Protein AF-A0A831YPC6-F1 (afdb_monomer)

Mean predicted aligned error: 19.55 Å

pLDDT: mean 74.48, std 18.19, range [32.56, 97.06]

Solvent-accessible surface area (backbone atoms only — not comparable to full-atom values): 8535 Å² total; per-residue (Å²): 135,77,69,78,65,56,55,63,51,48,53,52,54,51,50,53,51,53,53,53,51,46,52,52,28,48,54,48,40,74,74,44,86,51,70,66,56,37,48,52,29,50,53,50,46,49,53,52,51,54,51,51,57,52,49,53,52,55,57,69,69,47,84,70,82,90,61,80,73,51,68,67,58,52,51,50,51,51,51,54,52,52,48,53,53,50,51,52,49,50,54,54,50,52,54,52,56,73,69,56,79,84,89,73,82,93,80,84,88,80,83,87,89,84,64,65,68,64,54,53,52,55,50,53,53,51,57,53,52,49,58,71,68,60,78,81,80,84,87,130

Structure (mmCIF, N/CA/C/O backbone):
data_AF-A0A831YPC6-F1
#
_entry.id   AF-A0A831YPC6-F1
#
loop_
_atom_site.group_PDB
_atom_site.id
_atom_site.type_symbol
_atom_site.label_atom_id
_atom_site.label_alt_id
_atom_site.label_comp_id
_atom_site.label_asym_id
_atom_site.label_entity_id
_atom_site.label_seq_id
_atom_site.pdbx_PDB_ins_code
_atom_site.Cartn_x
_atom_site.Cartn_y
_atom_site.Cartn_z
_atom_site.occupancy
_atom_site.B_iso_or_equiv
_atom_site.auth_seq_id
_atom_site.auth_comp_id
_atom_site.auth_asym_id
_atom_site.auth_atom_id
_atom_site.pdbx_PDB_model_num
ATOM 1 N N . MET A 1 1 ? 6.724 0.990 -33.423 1.00 37.03 1 MET A N 1
ATOM 2 C CA . MET A 1 1 ? 5.903 0.331 -32.384 1.00 37.03 1 MET A CA 1
ATOM 3 C C . MET A 1 1 ? 6.395 0.785 -31.016 1.00 37.03 1 MET A C 1
ATOM 5 O O . MET A 1 1 ? 7.549 0.554 -30.687 1.00 37.03 1 MET A O 1
ATOM 9 N N . THR A 1 2 ? 5.556 1.498 -30.270 1.00 48.22 2 THR A N 1
ATOM 10 C CA . THR A 1 2 ? 5.853 2.257 -29.037 1.00 48.22 2 THR A CA 1
ATOM 11 C C . THR A 1 2 ? 5.482 1.485 -27.763 1.00 48.22 2 THR A C 1
ATOM 13 O O . THR A 1 2 ? 4.926 2.044 -26.833 1.00 48.22 2 THR A O 1
ATOM 16 N N . GLN A 1 3 ? 5.771 0.183 -27.697 1.00 55.34 3 GLN A N 1
ATOM 17 C CA . GLN A 1 3 ? 5.351 -0.659 -26.562 1.00 55.34 3 GLN A CA 1
ATOM 18 C C . GLN A 1 3 ? 6.192 -0.431 -25.286 1.00 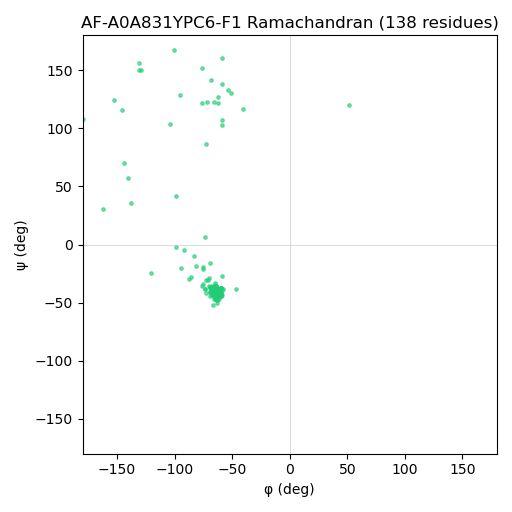55.34 3 GLN A C 1
ATOM 20 O O . GLN A 1 3 ? 5.744 -0.717 -24.179 1.00 55.34 3 GLN A O 1
ATOM 25 N N . ALA A 1 4 ? 7.407 0.109 -25.419 1.00 54.97 4 ALA A N 1
ATOM 26 C CA . ALA A 1 4 ? 8.332 0.282 -24.298 1.00 54.97 4 ALA A CA 1
ATOM 27 C C . ALA A 1 4 ? 7.971 1.448 -23.356 1.00 54.97 4 ALA A C 1
ATOM 29 O O . ALA A 1 4 ? 8.438 1.463 -22.222 1.00 54.97 4 ALA A O 1
ATOM 30 N N . THR A 1 5 ? 7.152 2.408 -23.799 1.00 56.66 5 THR A N 1
ATOM 31 C CA . THR A 1 5 ? 6.827 3.615 -23.016 1.00 56.66 5 THR A CA 1
ATOM 32 C C . THR A 1 5 ? 5.628 3.404 -22.079 1.00 56.66 5 THR A C 1
ATOM 34 O O . THR A 1 5 ? 5.587 3.976 -20.989 1.00 56.66 5 THR A O 1
ATOM 37 N N . ASP A 1 6 ? 4.678 2.534 -22.439 1.00 65.31 6 ASP A N 1
ATOM 38 C CA . ASP A 1 6 ? 3.458 2.289 -21.651 1.00 65.31 6 ASP A CA 1
ATOM 39 C C . ASP A 1 6 ? 3.705 1.444 -20.389 1.00 65.31 6 ASP A C 1
ATOM 41 O O . ASP A 1 6 ? 3.095 1.672 -19.343 1.00 65.31 6 ASP A O 1
ATOM 45 N N . ILE A 1 7 ? 4.643 0.495 -20.452 1.00 62.81 7 ILE A N 1
ATOM 46 C CA . ILE A 1 7 ? 4.947 -0.444 -19.359 1.00 62.81 7 ILE A CA 1
ATOM 47 C C . ILE A 1 7 ? 5.552 0.247 -18.117 1.00 62.81 7 ILE A C 1
ATOM 49 O O . ILE A 1 7 ? 5.014 0.043 -17.022 1.00 62.81 7 ILE A O 1
ATOM 53 N N . PRO A 1 8 ? 6.621 1.072 -18.220 1.00 70.69 8 PRO A N 1
ATOM 54 C CA . PRO A 1 8 ? 7.157 1.782 -17.055 1.00 70.69 8 PRO A CA 1
ATOM 55 C C . PRO A 1 8 ? 6.141 2.783 -16.485 1.00 70.69 8 PRO A C 1
ATOM 57 O O . PRO A 1 8 ? 6.022 2.917 -15.266 1.00 70.69 8 PRO A O 1
ATOM 60 N N . THR A 1 9 ? 5.347 3.420 -17.349 1.00 82.81 9 THR A N 1
ATOM 61 C CA . THR A 1 9 ? 4.313 4.388 -16.956 1.00 82.81 9 THR A CA 1
ATOM 62 C C . THR A 1 9 ? 3.173 3.728 -16.172 1.00 82.81 9 THR A C 1
ATOM 64 O O . THR A 1 9 ? 2.736 4.252 -15.141 1.00 82.81 9 THR A O 1
ATOM 67 N N . TRP A 1 10 ? 2.719 2.543 -16.597 1.00 84.62 10 TRP A N 1
ATOM 68 C CA . TRP A 1 10 ? 1.699 1.777 -15.876 1.00 84.62 10 TRP A CA 1
ATOM 69 C C . TRP A 1 10 ? 2.195 1.306 -14.506 1.00 84.62 10 TRP A C 1
ATOM 71 O O . TRP A 1 10 ? 1.491 1.493 -13.512 1.00 84.62 10 TRP A O 1
ATOM 81 N N . GLY A 1 11 ? 3.410 0.747 -14.435 1.00 85.44 11 GLY A N 1
ATOM 82 C CA . GLY A 1 11 ? 3.988 0.262 -13.178 1.00 85.44 11 GLY A CA 1
ATOM 83 C C . GLY A 1 11 ? 4.120 1.374 -12.135 1.00 85.44 11 GLY A C 1
ATOM 84 O O . GLY A 1 11 ? 3.702 1.198 -10.990 1.00 85.44 11 GLY A O 1
ATOM 85 N N . LEU A 1 12 ? 4.604 2.547 -12.556 1.00 85.75 12 LEU A N 1
ATOM 86 C CA . LEU A 1 12 ? 4.708 3.728 -11.698 1.00 85.75 12 LEU A CA 1
ATOM 87 C C . LEU A 1 12 ? 3.330 4.210 -11.218 1.00 85.75 12 LEU A C 1
ATOM 89 O O . LEU A 1 12 ? 3.122 4.425 -10.024 1.00 85.75 12 LEU A O 1
ATOM 93 N N . THR A 1 13 ? 2.361 4.323 -12.130 1.00 89.94 13 THR A N 1
ATOM 94 C CA . THR A 1 13 ? 0.989 4.742 -11.796 1.00 89.94 13 THR A CA 1
ATOM 95 C C . THR A 1 13 ? 0.329 3.773 -10.815 1.00 89.94 13 THR A C 1
ATOM 97 O O . THR A 1 13 ? -0.372 4.181 -9.888 1.00 89.94 13 THR A O 1
ATOM 100 N N . PHE A 1 14 ? 0.554 2.474 -10.999 1.00 88.94 14 PHE A N 1
ATOM 101 C CA . PHE A 1 14 ? 0.049 1.439 -10.110 1.00 88.94 14 PHE A CA 1
ATOM 102 C C . PHE A 1 14 ? 0.705 1.508 -8.724 1.00 88.94 14 PHE A C 1
ATOM 104 O O . PHE A 1 14 ? 0.001 1.465 -7.715 1.00 88.94 14 PHE A O 1
ATOM 111 N N . GLN A 1 15 ? 2.024 1.704 -8.659 1.00 89.56 15 GLN A N 1
ATOM 112 C CA . GLN A 1 15 ? 2.747 1.883 -7.399 1.00 89.56 15 GLN A CA 1
ATOM 113 C C . GLN A 1 15 ? 2.231 3.093 -6.605 1.00 89.56 15 GLN A C 1
ATOM 115 O O . GLN A 1 15 ? 1.995 2.970 -5.403 1.00 89.56 15 GLN A O 1
ATOM 120 N N . LEU A 1 16 ? 1.986 4.231 -7.267 1.00 93.88 16 LEU A N 1
ATOM 121 C CA . LEU A 1 16 ? 1.409 5.421 -6.630 1.00 93.88 16 LEU A CA 1
ATOM 122 C C . LEU A 1 16 ? 0.029 5.133 -6.025 1.00 93.88 16 LEU A C 1
ATOM 124 O O . LEU A 1 16 ? -0.248 5.530 -4.894 1.00 93.88 16 LEU A O 1
ATOM 128 N N . LYS A 1 17 ? -0.821 4.385 -6.738 1.00 93.38 17 LYS A N 1
ATOM 129 C CA . LYS A 1 17 ? -2.144 3.984 -6.237 1.00 93.38 17 LYS A CA 1
ATOM 130 C C . LYS A 1 17 ? -2.050 3.070 -5.015 1.00 93.38 17 LYS A C 1
ATOM 132 O O . LYS A 1 17 ? -2.798 3.272 -4.062 1.00 93.38 17 LYS A O 1
ATOM 137 N N . LEU A 1 18 ? -1.137 2.095 -5.017 1.00 93.44 18 LEU A N 1
ATOM 138 C CA . LEU A 1 18 ? -0.926 1.215 -3.861 1.00 93.44 18 LEU A CA 1
ATOM 139 C C . LEU A 1 18 ? -0.450 2.002 -2.636 1.00 93.44 18 LEU A C 1
ATOM 141 O O . LEU A 1 18 ? -0.951 1.786 -1.535 1.00 93.44 18 LEU A O 1
ATOM 145 N N . MET A 1 19 ? 0.482 2.935 -2.835 1.00 94.19 19 MET A N 1
ATOM 146 C CA . MET A 1 19 ? 1.002 3.790 -1.768 1.00 94.19 19 MET A CA 1
ATOM 147 C C . MET A 1 19 ? -0.089 4.681 -1.173 1.00 94.19 19 MET A C 1
ATOM 149 O O . MET A 1 19 ? -0.264 4.691 0.043 1.00 94.19 19 MET A O 1
ATOM 153 N N . ALA A 1 20 ? -0.881 5.347 -2.017 1.00 96.19 20 ALA A N 1
ATOM 154 C CA . ALA A 1 20 ? -2.014 6.157 -1.572 1.00 96.19 20 ALA A CA 1
ATOM 155 C C . ALA A 1 20 ? -3.069 5.324 -0.822 1.00 96.19 20 ALA A C 1
ATOM 157 O O . ALA A 1 20 ? -3.649 5.777 0.163 1.00 96.19 20 ALA A O 1
ATOM 158 N N . ALA A 1 21 ? -3.311 4.085 -1.258 1.00 93.38 21 ALA A N 1
ATOM 159 C CA . ALA A 1 21 ? -4.268 3.200 -0.607 1.00 93.38 21 ALA A CA 1
ATOM 160 C C . ALA A 1 21 ? -3.786 2.716 0.775 1.00 93.38 21 ALA A C 1
ATOM 162 O O . ALA A 1 21 ? -4.608 2.586 1.684 1.00 93.38 21 ALA A O 1
ATOM 163 N N . LEU A 1 22 ? -2.480 2.477 0.946 1.00 94.19 22 LEU A N 1
ATOM 164 C CA . LEU A 1 22 ? -1.880 2.160 2.246 1.00 94.19 22 LEU A CA 1
ATOM 165 C C . LEU A 1 22 ? -1.922 3.356 3.196 1.00 94.19 22 LEU A C 1
ATOM 167 O O . LEU A 1 22 ? -2.302 3.185 4.350 1.00 94.19 22 LEU A O 1
ATOM 171 N N . ASP A 1 23 ? -1.606 4.555 2.707 1.00 97.06 23 ASP A N 1
ATOM 172 C CA . ASP A 1 23 ? -1.714 5.792 3.490 1.00 97.06 23 ASP A CA 1
ATOM 173 C C . ASP A 1 23 ? -3.156 6.031 3.968 1.00 97.06 23 ASP A C 1
ATOM 175 O O . ASP A 1 23 ? -3.403 6.286 5.146 1.00 97.06 23 ASP A O 1
ATOM 179 N N . ALA A 1 24 ? -4.141 5.832 3.087 1.00 94.88 24 ALA A N 1
ATOM 180 C CA . ALA A 1 24 ? -5.551 5.911 3.461 1.00 94.88 24 ALA A CA 1
ATOM 181 C C . ALA A 1 24 ? -5.950 4.852 4.508 1.00 94.88 24 ALA A C 1
ATOM 183 O O . ALA A 1 24 ? -6.746 5.141 5.400 1.00 94.88 24 ALA A O 1
ATOM 184 N N . ALA A 1 25 ? -5.411 3.630 4.417 1.00 93.94 25 ALA A N 1
ATOM 185 C CA . ALA A 1 25 ? -5.652 2.587 5.413 1.00 93.94 25 ALA A CA 1
ATOM 186 C C . ALA A 1 25 ? -5.009 2.929 6.767 1.00 93.94 25 ALA A C 1
ATOM 188 O O . ALA A 1 25 ? -5.624 2.692 7.804 1.00 93.94 25 ALA A O 1
ATOM 189 N N . TRP A 1 26 ? -3.815 3.524 6.762 1.00 94.44 26 TRP A N 1
ATOM 190 C CA . TRP A 1 26 ? -3.144 3.999 7.970 1.00 94.44 26 TRP A CA 1
ATOM 191 C C . TRP A 1 26 ? -3.950 5.101 8.664 1.00 94.44 26 TRP A C 1
ATOM 193 O O . TRP A 1 26 ? -4.300 4.959 9.834 1.00 94.44 26 TRP A O 1
ATOM 203 N N . LYS A 1 27 ? -4.368 6.128 7.914 1.00 96.69 27 LYS A N 1
ATOM 204 C CA . LYS A 1 27 ? -5.223 7.216 8.420 1.00 96.69 27 LYS A CA 1
ATOM 205 C C . LYS A 1 27 ? -6.544 6.709 8.998 1.00 96.69 27 LYS A C 1
ATOM 207 O O . LYS A 1 27 ? -7.004 7.214 10.017 1.00 96.69 27 LYS A O 1
ATOM 212 N N . ALA A 1 28 ? -7.145 5.692 8.377 1.00 92.94 28 ALA A N 1
ATOM 213 C CA . ALA A 1 28 ? -8.364 5.073 8.892 1.00 92.94 28 ALA A CA 1
ATOM 214 C C . ALA A 1 28 ? -8.143 4.369 10.241 1.00 92.94 28 ALA A C 1
ATOM 216 O O . ALA A 1 28 ? -9.036 4.386 11.079 1.00 92.94 28 ALA A O 1
ATOM 217 N N . ILE A 1 29 ? -6.969 3.770 10.467 1.00 94.81 29 ILE A N 1
ATOM 218 C CA . ILE A 1 29 ? -6.624 3.136 11.747 1.00 94.81 29 ILE A CA 1
ATOM 219 C C . ILE A 1 29 ? -6.367 4.193 12.825 1.00 94.81 29 ILE A C 1
ATOM 221 O O . ILE A 1 29 ? -6.824 4.013 13.947 1.00 94.81 29 ILE A O 1
ATOM 225 N N . GLU A 1 30 ? -5.669 5.284 12.499 1.00 96.12 30 GLU A N 1
ATOM 226 C CA . GLU A 1 30 ? -5.386 6.365 13.458 1.00 96.12 30 GLU A CA 1
ATOM 227 C C . GLU A 1 30 ? -6.650 7.106 13.906 1.00 96.12 30 GLU A C 1
ATOM 229 O O . GLU A 1 30 ? -6.769 7.475 15.072 1.00 96.12 30 GLU A O 1
ATOM 234 N N . ALA A 1 31 ? -7.602 7.310 12.994 1.00 94.88 31 ALA A N 1
ATOM 235 C CA . ALA A 1 31 ? -8.843 8.017 13.293 1.00 94.88 31 ALA A CA 1
ATOM 236 C C . ALA A 1 31 ? -9.903 7.140 13.985 1.00 94.88 31 ALA A C 1
ATOM 238 O O . ALA A 1 31 ? -10.860 7.671 14.549 1.00 94.88 31 ALA A O 1
ATOM 239 N N . ALA A 1 32 ? -9.783 5.810 13.914 1.00 93.56 32 ALA A N 1
ATOM 240 C CA . ALA A 1 32 ? -10.815 4.895 14.386 1.00 93.56 32 ALA A CA 1
ATOM 241 C C . ALA A 1 32 ? -10.571 4.408 15.819 1.00 93.56 32 ALA A C 1
ATOM 243 O O . ALA A 1 32 ? -9.543 3.814 16.131 1.00 93.56 32 ALA A O 1
ATOM 244 N N .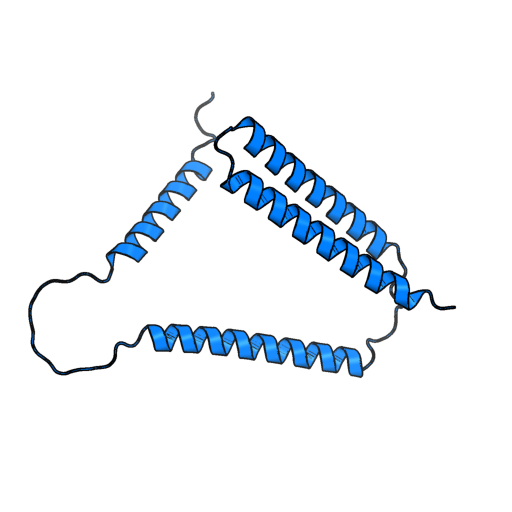 THR A 1 33 ? -11.594 4.546 16.661 1.00 93.12 33 THR A N 1
ATOM 245 C CA . THR A 1 33 ? -11.652 3.918 17.994 1.00 93.12 33 THR A CA 1
ATOM 246 C C . THR A 1 33 ? -12.402 2.579 17.960 1.00 93.12 33 THR A C 1
ATOM 248 O O . THR A 1 33 ? -12.232 1.742 18.845 1.00 93.12 33 THR A O 1
ATOM 251 N N . ASP A 1 34 ? -13.225 2.354 16.928 1.00 95.25 34 ASP A N 1
ATOM 252 C CA . ASP A 1 34 ? -14.004 1.125 16.762 1.00 95.25 34 ASP A CA 1
ATOM 253 C C . ASP A 1 34 ? -13.117 -0.041 16.269 1.00 95.25 34 ASP A C 1
ATOM 255 O O . ASP A 1 34 ? -12.526 0.039 15.181 1.00 95.25 34 ASP A O 1
ATOM 259 N N . PRO A 1 35 ? -13.042 -1.164 17.013 1.00 93.69 35 PRO A N 1
ATOM 260 C CA . PRO A 1 35 ? -12.284 -2.341 16.599 1.00 93.69 35 PRO A CA 1
ATOM 261 C C . PRO A 1 35 ? -12.737 -2.950 15.262 1.00 93.69 35 PRO A C 1
ATOM 263 O O . PRO A 1 35 ? -11.915 -3.587 14.596 1.00 93.69 35 PRO A O 1
ATOM 266 N N . ALA A 1 36 ? -13.999 -2.791 14.849 1.00 95.25 36 ALA A N 1
ATOM 267 C CA . ALA A 1 36 ? -14.474 -3.298 13.561 1.00 95.25 36 ALA A CA 1
ATOM 268 C C . ALA A 1 36 ? -13.856 -2.523 12.385 1.00 95.25 36 ALA A C 1
ATOM 270 O O . ALA A 1 36 ? -13.347 -3.135 11.443 1.00 95.25 36 ALA A O 1
ATOM 271 N N . VAL A 1 37 ? -13.800 -1.192 12.482 1.00 92.88 37 VAL A N 1
ATOM 272 C CA . VAL A 1 37 ? -13.186 -0.315 11.470 1.00 92.88 37 VAL A CA 1
ATOM 273 C C . VAL A 1 37 ? -11.681 -0.568 11.363 1.00 92.88 37 VAL A C 1
ATOM 275 O O . VAL A 1 37 ? -11.145 -0.676 10.258 1.00 92.88 37 VAL A O 1
ATOM 278 N N . ILE A 1 38 ? -10.997 -0.767 12.495 1.00 93.25 38 ILE A N 1
ATOM 279 C CA . ILE A 1 38 ? -9.567 -1.113 12.508 1.00 93.25 38 ILE A CA 1
ATOM 280 C C . ILE A 1 38 ? -9.318 -2.449 11.789 1.00 93.25 38 ILE A C 1
ATOM 282 O O . ILE A 1 38 ? -8.356 -2.568 11.025 1.00 93.25 38 ILE A O 1
ATOM 286 N N . ARG A 1 39 ? -10.170 -3.464 12.002 1.00 95.56 39 ARG A N 1
ATOM 287 C CA . ARG A 1 39 ? -10.063 -4.756 11.296 1.00 95.56 39 ARG A CA 1
ATOM 288 C C . ARG A 1 39 ? -10.284 -4.589 9.798 1.00 95.56 39 ARG A C 1
ATOM 290 O O . ARG A 1 39 ? -9.446 -5.033 9.023 1.00 95.56 39 ARG A O 1
ATOM 297 N N . GLN A 1 40 ? -11.326 -3.863 9.401 1.00 94.00 40 GLN A N 1
ATOM 298 C CA . GLN A 1 40 ? -11.616 -3.596 7.995 1.00 94.00 40 GLN A CA 1
ATOM 299 C C . GLN A 1 40 ? -10.463 -2.860 7.289 1.00 94.00 40 GLN A C 1
ATOM 301 O O . GLN A 1 40 ? -10.093 -3.213 6.168 1.00 94.00 40 GLN A O 1
ATOM 306 N N . ALA A 1 41 ? -9.854 -1.866 7.942 1.00 95.31 41 ALA A N 1
ATOM 307 C CA . ALA A 1 41 ? -8.699 -1.149 7.403 1.00 95.31 41 ALA A CA 1
ATOM 308 C C . ALA A 1 41 ? -7.471 -2.065 7.245 1.00 95.31 41 ALA A C 1
ATOM 310 O O . ALA A 1 41 ? -6.766 -1.991 6.235 1.00 95.31 41 ALA A O 1
ATOM 311 N N . ARG A 1 42 ? -7.246 -2.984 8.194 1.00 93.88 42 ARG A N 1
ATOM 312 C CA . ARG A 1 42 ? -6.191 -4.008 8.098 1.00 93.88 42 ARG A CA 1
ATOM 313 C C . ARG A 1 42 ? -6.455 -5.019 6.985 1.00 93.88 42 ARG A C 1
ATOM 315 O O . ARG A 1 42 ? -5.530 -5.340 6.240 1.00 93.88 42 ARG A O 1
ATOM 322 N N . ASP A 1 43 ? -7.691 -5.482 6.833 1.00 96.75 43 ASP A N 1
ATOM 323 C CA . ASP A 1 43 ? -8.074 -6.408 5.763 1.00 96.75 43 ASP A CA 1
ATOM 324 C C . ASP A 1 43 ? -7.895 -5.756 4.386 1.00 96.75 43 ASP A C 1
ATOM 326 O O . ASP A 1 43 ? -7.353 -6.370 3.464 1.00 96.75 43 ASP A O 1
ATOM 330 N N . LYS A 1 44 ? -8.230 -4.464 4.265 1.00 93.12 44 LYS A N 1
ATOM 331 C CA . LYS A 1 44 ? -7.945 -3.666 3.067 1.00 93.12 44 LYS A CA 1
ATOM 332 C C . LYS A 1 44 ? -6.442 -3.568 2.791 1.00 93.12 44 LYS A C 1
ATOM 334 O O . LYS A 1 44 ? -6.025 -3.794 1.657 1.00 93.12 44 LYS A O 1
ATOM 339 N N . ALA A 1 45 ? -5.621 -3.278 3.803 1.00 93.88 45 ALA A N 1
ATOM 340 C CA . ALA A 1 45 ? -4.163 -3.248 3.657 1.00 93.88 45 ALA A CA 1
ATOM 341 C C . ALA A 1 45 ? -3.595 -4.603 3.196 1.00 93.88 45 ALA A C 1
ATOM 343 O O . ALA A 1 45 ? -2.696 -4.644 2.354 1.00 93.88 45 ALA A O 1
ATOM 344 N N . LYS A 1 46 ? -4.158 -5.718 3.679 1.00 96.00 46 LYS A N 1
ATOM 345 C CA . LYS A 1 46 ? -3.775 -7.065 3.243 1.00 96.00 46 LYS A CA 1
ATOM 346 C C . LYS A 1 46 ? -4.126 -7.321 1.776 1.00 96.00 46 LYS A C 1
ATOM 348 O O . LYS A 1 46 ? -3.254 -7.738 1.018 1.00 96.00 46 LYS A O 1
ATOM 353 N N . ALA A 1 47 ? -5.343 -6.975 1.356 1.00 95.19 47 ALA A N 1
ATOM 354 C CA . ALA A 1 47 ? -5.763 -7.090 -0.042 1.00 95.19 47 ALA A CA 1
ATOM 355 C C . ALA A 1 47 ? -4.883 -6.253 -0.993 1.00 95.19 47 ALA A C 1
ATOM 357 O O . ALA A 1 47 ? -4.545 -6.701 -2.089 1.00 95.19 47 ALA A O 1
ATOM 358 N N . ILE A 1 48 ? -4.452 -5.059 -0.564 1.00 93.44 48 ILE A N 1
ATOM 359 C CA . ILE A 1 48 ? -3.493 -4.223 -1.309 1.00 93.44 48 ILE A CA 1
ATOM 360 C C . ILE A 1 48 ? -2.152 -4.959 -1.487 1.00 93.44 48 ILE A C 1
ATOM 362 O O . ILE A 1 48 ? -1.576 -4.937 -2.577 1.00 93.44 48 ILE A O 1
ATOM 366 N N . GLY A 1 49 ? -1.670 -5.648 -0.449 1.00 91.38 49 GLY A N 1
ATOM 367 C CA . GLY A 1 49 ? -0.466 -6.480 -0.516 1.00 91.38 49 GLY A CA 1
ATOM 368 C C . GLY A 1 49 ? -0.582 -7.642 -1.509 1.00 91.38 49 GLY A C 1
ATOM 369 O O . GLY A 1 49 ? 0.336 -7.862 -2.304 1.00 91.38 49 GLY A O 1
ATOM 370 N N . ASP A 1 50 ? -1.721 -8.337 -1.525 1.00 94.88 50 ASP A N 1
ATOM 371 C CA . ASP A 1 50 ? -1.977 -9.444 -2.457 1.00 94.88 50 ASP A CA 1
ATOM 372 C C . ASP A 1 50 ? -2.033 -8.960 -3.918 1.00 94.88 50 ASP A C 1
ATOM 374 O O . ASP A 1 50 ? -1.433 -9.570 -4.812 1.00 94.88 50 ASP A O 1
ATOM 378 N N . LEU A 1 51 ? -2.665 -7.805 -4.166 1.00 89.50 51 LEU A N 1
ATOM 379 C CA . LEU A 1 51 ? -2.672 -7.152 -5.480 1.00 89.50 51 LEU A CA 1
ATOM 380 C C . LEU A 1 51 ? -1.260 -6.761 -5.933 1.00 89.50 51 LEU A C 1
ATOM 382 O O . LEU A 1 51 ? -0.896 -6.983 -7.090 1.00 89.50 51 LEU A O 1
ATOM 386 N N . ALA A 1 52 ? -0.440 -6.226 -5.027 1.00 90.00 52 ALA A N 1
ATOM 387 C CA . ALA A 1 52 ? 0.950 -5.892 -5.322 1.00 90.00 52 ALA A CA 1
ATOM 388 C C . ALA A 1 52 ? 1.775 -7.139 -5.685 1.00 90.00 52 ALA A C 1
ATOM 390 O O . ALA A 1 52 ? 2.579 -7.104 -6.620 1.00 90.00 52 ALA A O 1
ATOM 391 N N . ALA A 1 53 ? 1.562 -8.260 -4.987 1.00 91.62 53 ALA A N 1
ATOM 392 C CA . ALA A 1 53 ? 2.222 -9.526 -5.296 1.00 91.62 53 ALA A CA 1
ATOM 393 C C . ALA A 1 53 ? 1.828 -10.059 -6.684 1.00 91.62 53 ALA A C 1
ATOM 395 O O . ALA A 1 53 ? 2.690 -10.544 -7.420 1.00 91.62 53 ALA A O 1
ATOM 396 N N . MET A 1 54 ? 0.557 -9.931 -7.075 1.00 87.31 54 MET A N 1
ATOM 397 C CA . MET A 1 54 ? 0.105 -10.316 -8.414 1.00 87.31 54 MET A CA 1
ATOM 398 C C . MET A 1 54 ? 0.688 -9.404 -9.500 1.00 87.31 54 MET A C 1
ATOM 400 O O . MET A 1 54 ? 1.174 -9.893 -10.518 1.00 87.31 54 MET A O 1
ATOM 404 N N . ALA A 1 55 ? 0.728 -8.091 -9.265 1.00 85.12 55 ALA A N 1
ATOM 405 C CA . ALA A 1 55 ? 1.316 -7.143 -10.207 1.00 85.12 55 ALA A CA 1
ATOM 406 C C . ALA A 1 55 ? 2.802 -7.428 -10.476 1.00 85.12 55 ALA A C 1
ATOM 408 O O . ALA A 1 55 ? 3.237 -7.357 -11.622 1.00 85.12 55 ALA A O 1
ATOM 409 N N . ARG A 1 56 ? 3.572 -7.848 -9.460 1.00 83.56 56 ARG A N 1
ATOM 410 C CA . ARG A 1 56 ? 4.965 -8.294 -9.655 1.00 83.56 56 ARG A CA 1
ATOM 411 C C . ARG A 1 56 ? 5.062 -9.471 -10.622 1.00 83.56 56 ARG A C 1
ATOM 413 O O . ARG A 1 56 ? 5.960 -9.484 -11.455 1.00 83.56 56 ARG A O 1
ATOM 420 N N . LYS A 1 57 ? 4.131 -10.430 -10.564 1.00 84.38 57 LYS A N 1
ATOM 421 C CA . LYS A 1 57 ? 4.092 -11.547 -11.524 1.00 84.38 57 LYS A CA 1
ATOM 422 C C . LYS A 1 57 ? 3.835 -11.047 -12.946 1.00 84.38 57 LYS A C 1
ATOM 424 O O . LYS A 1 57 ? 4.518 -11.482 -13.861 1.00 84.38 57 LYS A O 1
ATOM 429 N N . VAL A 1 58 ? 2.913 -10.098 -13.122 1.00 79.00 58 VAL A N 1
ATOM 430 C CA . VAL A 1 58 ? 2.619 -9.485 -14.432 1.00 79.00 58 VAL A CA 1
ATOM 431 C C . VAL A 1 58 ? 3.838 -8.748 -14.992 1.00 79.00 58 VAL A C 1
ATOM 433 O O . VAL A 1 58 ? 4.166 -8.910 -16.164 1.00 79.00 58 VAL A O 1
ATOM 436 N N . VAL A 1 59 ? 4.551 -7.992 -14.151 1.00 78.19 59 VAL A N 1
ATOM 437 C CA . VAL A 1 59 ? 5.794 -7.309 -14.546 1.00 78.19 59 VAL A CA 1
ATOM 438 C C . VAL A 1 59 ? 6.870 -8.312 -14.966 1.00 78.19 59 VAL A C 1
ATOM 440 O O . VAL A 1 59 ? 7.545 -8.077 -15.961 1.00 78.19 59 VAL A O 1
ATOM 443 N N . LEU A 1 60 ? 7.004 -9.441 -14.261 1.00 76.94 60 LEU A N 1
ATOM 444 C CA . LEU A 1 60 ? 7.975 -10.491 -14.596 1.00 76.94 60 LEU A CA 1
ATOM 445 C C . LEU A 1 60 ? 7.631 -11.263 -15.882 1.00 76.94 60 LEU A C 1
ATOM 447 O O . LEU A 1 60 ? 8.539 -11.761 -16.542 1.00 76.94 60 LEU A O 1
ATOM 451 N N . ILE A 1 61 ? 6.345 -11.379 -16.234 1.00 70.56 61 ILE A N 1
ATOM 452 C CA . ILE A 1 61 ? 5.894 -11.992 -17.498 1.00 70.56 61 ILE A CA 1
ATOM 453 C C . ILE A 1 61 ? 6.219 -11.086 -18.690 1.00 70.56 61 ILE A C 1
ATOM 455 O O . ILE A 1 61 ? 6.460 -11.575 -19.794 1.00 70.56 61 ILE A O 1
ATOM 459 N N . ASN A 1 62 ? 6.232 -9.770 -18.481 1.00 67.00 62 ASN A N 1
ATOM 460 C CA . ASN A 1 62 ? 6.520 -8.824 -19.543 1.00 67.00 62 ASN A CA 1
ATOM 461 C C . ASN A 1 62 ? 8.017 -8.901 -19.897 1.00 67.00 62 ASN A C 1
ATOM 463 O O . ASN A 1 62 ? 8.851 -8.731 -19.001 1.00 67.00 62 ASN A O 1
ATOM 467 N N . PRO A 1 63 ? 8.394 -9.176 -21.161 1.00 57.19 63 PRO A N 1
ATOM 468 C CA . PRO A 1 63 ? 9.794 -9.292 -21.534 1.00 57.19 63 PRO A CA 1
ATOM 469 C C . PRO A 1 63 ? 10.525 -7.988 -21.218 1.00 57.19 63 PRO A C 1
ATOM 471 O O . PRO A 1 63 ? 10.380 -6.974 -21.898 1.00 57.19 63 PRO A O 1
ATOM 474 N N . THR A 1 64 ? 11.345 -8.023 -20.169 1.00 61.41 64 THR A N 1
ATOM 475 C CA . THR A 1 64 ? 12.341 -6.984 -19.929 1.00 61.41 64 THR A CA 1
ATOM 476 C C . THR A 1 64 ? 13.285 -7.022 -21.129 1.00 61.41 64 THR A C 1
ATOM 478 O O . THR A 1 64 ? 13.774 -8.114 -21.442 1.00 61.41 64 THR A O 1
ATOM 481 N N . PRO A 1 65 ? 13.543 -5.905 -21.835 1.00 57.06 65 PRO A N 1
ATOM 482 C CA . PRO A 1 65 ? 14.493 -5.909 -22.937 1.00 57.06 65 PRO A CA 1
ATOM 483 C C . PRO A 1 65 ? 15.847 -6.363 -22.388 1.00 57.06 65 PRO A C 1
ATOM 485 O O . PRO A 1 65 ? 16.534 -5.627 -21.684 1.00 57.06 65 PRO A O 1
ATOM 488 N N . ARG A 1 66 ? 16.204 -7.624 -22.656 1.00 55.62 66 ARG A N 1
ATOM 489 C CA . ARG A 1 66 ? 17.489 -8.205 -22.276 1.00 55.62 66 ARG A CA 1
ATOM 490 C C . ARG A 1 66 ? 18.553 -7.608 -23.186 1.00 55.62 66 ARG A C 1
ATOM 492 O O . ARG A 1 66 ? 18.885 -8.158 -24.228 1.00 55.62 66 ARG A O 1
ATOM 499 N N . GLY A 1 67 ? 19.060 -6.457 -22.775 1.00 63.69 67 GLY A N 1
ATOM 500 C CA . GLY A 1 67 ? 20.264 -5.829 -23.288 1.00 63.69 67 GLY A CA 1
ATOM 501 C C . GLY A 1 67 ? 21.151 -5.432 -22.117 1.00 63.69 67 GLY A C 1
ATOM 502 O O . GLY A 1 67 ? 20.671 -5.265 -20.996 1.00 63.69 67 GLY A O 1
ATOM 503 N N . LYS A 1 68 ? 22.456 -5.296 -22.368 1.00 57.06 68 LYS A N 1
ATOM 504 C CA . LYS A 1 68 ? 23.367 -4.683 -21.393 1.00 57.06 68 LYS A CA 1
ATOM 505 C C . LYS A 1 68 ? 22.781 -3.314 -21.015 1.00 57.06 68 LYS A C 1
ATOM 507 O O . LYS A 1 68 ? 22.378 -2.605 -21.945 1.00 57.06 68 LYS A O 1
ATOM 512 N N . PRO A 1 69 ? 22.709 -2.954 -19.718 1.00 60.50 69 PRO A N 1
ATOM 513 C CA . PRO A 1 69 ? 22.252 -1.628 -19.327 1.00 60.50 69 PRO A CA 1
ATOM 514 C C . PRO A 1 69 ? 23.061 -0.618 -20.131 1.00 60.50 69 PRO A C 1
ATOM 516 O O . PRO A 1 69 ? 24.285 -0.757 -20.264 1.00 60.50 69 PRO A O 1
ATOM 519 N N . LYS A 1 70 ? 22.376 0.336 -20.767 1.00 73.44 70 LYS A N 1
ATOM 520 C CA . LYS A 1 70 ?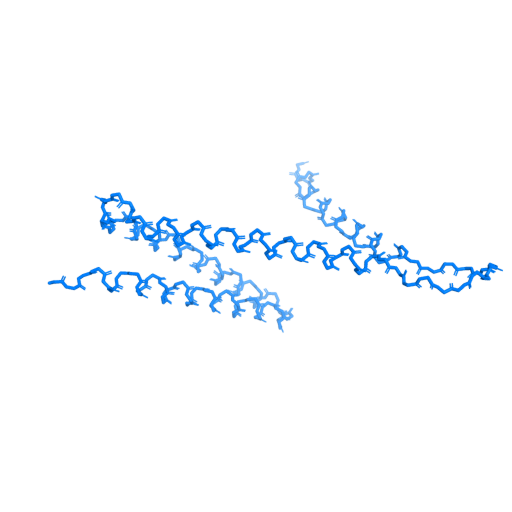 2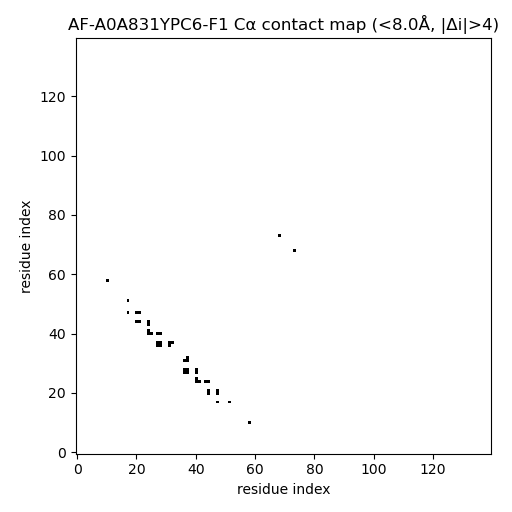3.100 1.354 -21.526 1.00 73.44 70 LYS A CA 1
ATOM 521 C C . LYS A 1 70 ? 24.023 2.051 -20.535 1.00 73.44 70 LYS A C 1
ATOM 523 O O . LYS A 1 70 ? 23.606 2.334 -19.416 1.00 73.44 70 LYS A O 1
ATOM 528 N N . LEU A 1 71 ? 25.263 2.328 -20.936 1.00 70.12 71 LEU A N 1
ATOM 529 C CA . LEU A 1 71 ? 26.264 2.960 -20.068 1.00 70.12 71 LEU A CA 1
ATOM 530 C C . LEU A 1 71 ? 25.680 4.179 -19.330 1.00 70.12 71 LEU A C 1
ATOM 532 O O . LEU A 1 71 ? 25.908 4.343 -18.142 1.00 70.12 71 LEU A O 1
ATOM 536 N N . ALA A 1 72 ? 24.827 4.956 -20.004 1.00 70.31 72 ALA A N 1
ATOM 537 C CA . ALA A 1 72 ? 24.091 6.076 -19.423 1.00 70.31 72 ALA A CA 1
ATOM 538 C C . ALA A 1 72 ? 23.166 5.695 -18.246 1.00 70.31 72 ALA A C 1
ATOM 540 O O . ALA A 1 72 ? 23.141 6.403 -17.246 1.00 70.31 72 ALA A O 1
ATOM 541 N N . GLU A 1 73 ? 22.442 4.577 -18.326 1.00 71.25 73 GLU A N 1
ATOM 542 C CA . GLU A 1 73 ? 21.583 4.075 -17.243 1.00 71.25 73 GLU A CA 1
ATOM 543 C C . GLU A 1 73 ? 22.419 3.570 -16.061 1.00 71.25 73 GLU A C 1
ATOM 545 O O . GLU A 1 73 ? 22.057 3.790 -14.908 1.00 71.25 73 GLU A O 1
ATOM 550 N N . THR A 1 74 ? 23.572 2.946 -16.330 1.00 76.75 74 THR A N 1
ATOM 551 C CA . THR A 1 74 ? 24.501 2.503 -15.274 1.00 76.75 74 THR A CA 1
ATOM 552 C C . THR A 1 74 ? 25.161 3.689 -14.573 1.00 76.75 74 THR A C 1
ATOM 554 O O . THR A 1 74 ? 25.261 3.702 -13.349 1.00 76.75 74 THR A O 1
ATOM 557 N N . THR A 1 75 ? 25.556 4.717 -15.325 1.00 77.88 75 THR A N 1
ATOM 558 C CA . THR A 1 75 ? 26.126 5.949 -14.770 1.00 77.88 75 THR A CA 1
ATOM 559 C C . THR A 1 75 ? 25.087 6.732 -13.969 1.00 77.88 75 THR A C 1
ATOM 561 O O . THR A 1 75 ? 25.397 7.200 -12.877 1.00 77.88 75 THR A O 1
ATOM 564 N N . ALA A 1 76 ? 23.845 6.829 -14.455 1.00 80.38 76 ALA A N 1
ATOM 565 C CA . ALA A 1 76 ? 22.754 7.464 -13.717 1.00 80.38 76 ALA A CA 1
ATOM 566 C C . ALA A 1 76 ? 22.449 6.716 -12.409 1.00 80.38 76 ALA A C 1
ATOM 568 O O . ALA A 1 76 ? 22.358 7.337 -11.352 1.00 80.38 76 ALA A O 1
ATOM 569 N N . ALA A 1 77 ? 22.377 5.382 -12.450 1.00 80.69 77 ALA A N 1
ATOM 570 C CA . ALA A 1 77 ? 22.210 4.567 -11.249 1.00 80.69 77 ALA A CA 1
ATOM 571 C C . ALA A 1 77 ? 23.378 4.744 -10.259 1.00 80.69 77 ALA A C 1
ATOM 573 O O . ALA A 1 77 ? 23.149 4.870 -9.056 1.00 80.69 77 ALA A O 1
ATOM 574 N N . GLY A 1 78 ? 24.617 4.816 -10.758 1.00 84.56 78 GLY A N 1
ATOM 575 C CA . GLY A 1 78 ? 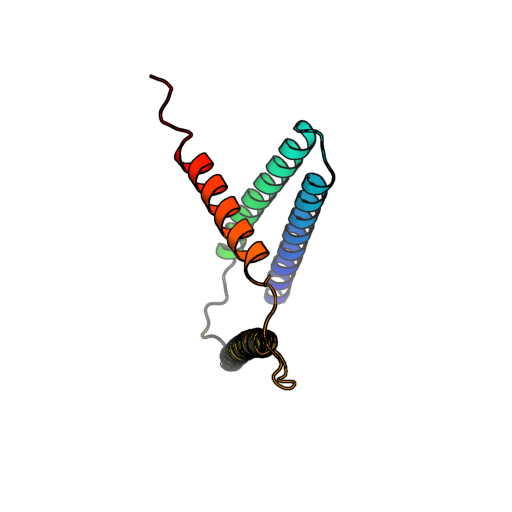25.803 5.092 -9.945 1.00 84.56 78 GLY A CA 1
ATOM 576 C C . GLY A 1 78 ? 25.762 6.469 -9.277 1.00 84.56 78 GLY A C 1
ATOM 577 O O . GLY A 1 78 ? 26.086 6.589 -8.096 1.00 84.56 78 GLY A O 1
ATOM 578 N N . LEU A 1 79 ? 25.300 7.497 -9.993 1.00 86.06 79 LEU A N 1
ATOM 579 C CA . LEU A 1 79 ? 25.151 8.847 -9.452 1.00 86.06 79 LEU A CA 1
ATOM 580 C C . LEU A 1 79 ? 24.066 8.913 -8.367 1.00 86.06 79 LEU A C 1
ATOM 582 O O . LEU A 1 79 ? 24.311 9.478 -7.304 1.00 86.06 79 LEU A O 1
ATOM 586 N N . HIS A 1 80 ? 22.914 8.275 -8.588 1.00 80.19 80 HIS A N 1
ATOM 587 C CA . HIS A 1 80 ? 21.844 8.200 -7.588 1.00 80.19 80 HIS A CA 1
ATOM 588 C C . HIS A 1 80 ? 22.272 7.442 -6.325 1.00 80.19 80 HIS A C 1
ATOM 590 O O . HIS A 1 80 ? 21.935 7.853 -5.215 1.00 80.19 80 HIS A O 1
ATOM 596 N N . ALA A 1 81 ? 23.060 6.373 -6.469 1.00 83.69 81 ALA A N 1
ATOM 597 C CA . ALA A 1 81 ? 23.632 5.665 -5.328 1.00 83.69 81 ALA A CA 1
ATOM 598 C C . ALA A 1 81 ? 24.620 6.548 -4.544 1.00 83.69 81 ALA A C 1
ATOM 600 O O . ALA A 1 81 ? 24.568 6.586 -3.315 1.00 83.69 81 ALA A O 1
ATOM 601 N N . ALA A 1 82 ? 25.481 7.302 -5.237 1.00 84.62 82 ALA A N 1
ATOM 602 C CA . ALA A 1 82 ? 26.413 8.233 -4.600 1.00 84.62 82 ALA A CA 1
ATOM 603 C C . ALA A 1 82 ? 25.688 9.377 -3.869 1.00 84.62 82 ALA A C 1
ATOM 605 O O . ALA A 1 82 ? 26.075 9.736 -2.756 1.00 84.62 82 ALA A O 1
ATOM 606 N N . GLN A 1 83 ? 24.613 9.907 -4.457 1.00 83.69 83 GLN A N 1
ATOM 607 C CA . GLN A 1 83 ? 23.762 10.923 -3.833 1.00 83.69 83 GLN A CA 1
ATOM 608 C C . GLN A 1 83 ? 23.089 10.390 -2.565 1.00 83.69 83 GLN A C 1
ATOM 610 O O . GLN A 1 83 ? 23.200 11.020 -1.521 1.00 83.69 83 GLN A O 1
ATOM 615 N N . GLY A 1 84 ? 22.518 9.181 -2.601 1.00 84.81 84 GLY A N 1
ATOM 616 C CA . GLY A 1 84 ? 21.925 8.568 -1.409 1.00 84.81 84 GLY A CA 1
ATOM 617 C C . GLY A 1 84 ? 22.928 8.371 -0.263 1.00 84.81 84 GLY A C 1
ATOM 618 O O . GLY A 1 84 ? 22.595 8.587 0.900 1.00 84.81 84 GLY A O 1
ATOM 619 N N . VAL A 1 85 ? 24.184 8.021 -0.570 1.00 87.06 85 VAL A N 1
ATOM 620 C CA . VAL A 1 85 ? 25.255 7.935 0.442 1.00 87.06 85 VAL A CA 1
ATOM 621 C C . VAL A 1 85 ? 25.613 9.316 1.001 1.00 87.06 85 VAL A C 1
ATOM 623 O O . VAL A 1 85 ? 25.841 9.447 2.206 1.00 87.06 85 VAL A O 1
ATOM 626 N N . ALA A 1 86 ? 25.646 10.349 0.156 1.00 88.06 86 ALA A N 1
ATOM 627 C CA . ALA A 1 86 ? 25.882 11.722 0.594 1.00 88.06 86 ALA A CA 1
ATOM 628 C C . ALA A 1 86 ? 24.760 12.229 1.517 1.00 88.06 86 ALA A C 1
ATOM 630 O O . ALA A 1 86 ? 25.059 12.811 2.561 1.00 88.06 86 ALA A O 1
ATOM 631 N N . ASP A 1 87 ? 23.501 11.929 1.196 1.00 88.12 87 ASP A N 1
ATOM 632 C CA . ASP A 1 87 ? 22.336 12.307 2.000 1.00 88.12 87 ASP A CA 1
ATOM 633 C C . ASP A 1 87 ? 22.346 11.612 3.368 1.00 88.12 87 ASP A C 1
ATOM 635 O O . ASP A 1 87 ? 22.204 12.265 4.403 1.00 88.12 87 ASP A O 1
ATOM 639 N N . VAL A 1 88 ? 22.618 10.302 3.410 1.00 88.44 88 VAL A N 1
ATOM 640 C CA . VAL A 1 88 ? 22.750 9.555 4.676 1.00 88.44 88 VAL A CA 1
ATOM 641 C C . VAL A 1 88 ? 23.901 10.102 5.521 1.00 88.44 88 VAL A C 1
ATOM 643 O O . VAL A 1 88 ? 23.765 10.259 6.737 1.00 88.44 88 VAL A O 1
ATOM 646 N N . ARG A 1 89 ? 25.033 10.444 4.894 1.00 90.50 89 ARG A N 1
ATOM 647 C CA . ARG A 1 89 ? 26.159 11.075 5.591 1.00 90.50 89 ARG A C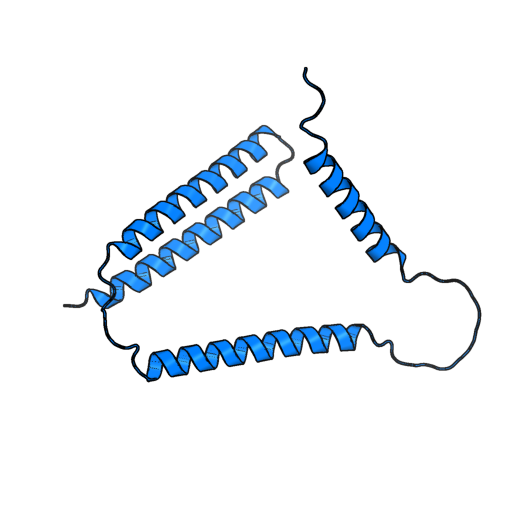A 1
ATOM 648 C C . ARG A 1 89 ? 25.767 12.441 6.153 1.00 90.50 89 ARG A C 1
ATOM 650 O O . ARG A 1 89 ? 26.112 12.727 7.295 1.00 90.50 89 ARG A O 1
ATOM 657 N N . ALA A 1 90 ? 25.036 13.261 5.400 1.00 87.12 90 ALA A N 1
ATOM 658 C CA . ALA A 1 90 ? 24.554 14.557 5.868 1.00 87.12 90 ALA A CA 1
ATOM 659 C C . ALA A 1 90 ? 23.600 14.410 7.064 1.00 87.12 90 ALA A C 1
ATOM 661 O O . ALA A 1 90 ? 23.763 15.111 8.061 1.00 87.12 90 ALA A O 1
ATOM 662 N N . MET A 1 91 ? 22.676 13.444 7.023 1.00 88.31 91 MET A N 1
ATOM 663 C CA . MET A 1 91 ? 21.779 13.139 8.144 1.00 88.31 91 MET A CA 1
ATOM 664 C C . MET A 1 91 ? 22.540 12.684 9.396 1.00 88.31 91 MET A C 1
ATOM 666 O O . MET A 1 91 ? 22.218 13.109 10.508 1.00 88.31 91 MET A O 1
ATOM 670 N N . LEU A 1 92 ? 23.573 11.852 9.230 1.00 90.12 92 LEU A N 1
ATOM 671 C CA . LEU A 1 92 ? 24.414 11.387 10.335 1.00 90.12 92 LEU A CA 1
ATOM 672 C C . LEU A 1 92 ? 25.219 12.536 10.962 1.00 90.12 92 LEU A C 1
ATOM 674 O O . LEU A 1 92 ? 25.303 12.629 12.185 1.00 90.12 92 LEU A O 1
ATOM 678 N N . MET A 1 93 ? 25.777 13.426 10.139 1.00 86.62 93 MET A N 1
ATOM 679 C CA . MET A 1 93 ? 26.526 14.597 10.610 1.00 86.62 93 MET A CA 1
ATOM 680 C C . MET A 1 93 ? 25.609 15.620 11.290 1.00 86.62 93 MET A C 1
ATOM 682 O O . MET A 1 93 ? 25.967 16.151 12.335 1.00 86.62 93 MET A O 1
ATOM 686 N N . ALA A 1 94 ? 24.401 15.840 10.763 1.00 82.94 94 ALA A N 1
ATOM 687 C CA . ALA A 1 94 ? 23.389 16.676 11.407 1.00 82.94 94 ALA A CA 1
ATOM 688 C C . ALA A 1 94 ? 22.950 16.101 12.766 1.00 82.94 94 ALA A C 1
ATOM 690 O O . ALA A 1 94 ? 22.784 16.846 13.728 1.00 82.94 94 ALA A O 1
ATOM 691 N N . SER A 1 95 ? 22.835 14.773 12.870 1.00 74.44 95 SER A N 1
ATOM 692 C CA . SER A 1 95 ? 22.499 14.090 14.127 1.00 74.44 95 SER A CA 1
ATOM 693 C C . SER A 1 95 ? 23.613 14.204 15.176 1.00 74.44 95 SER A C 1
ATOM 695 O O . SER A 1 95 ? 23.324 14.346 16.360 1.00 74.44 95 SER A O 1
ATOM 697 N N . GLN A 1 96 ? 24.884 14.185 14.759 1.00 73.75 96 GLN A N 1
ATOM 698 C CA . GLN A 1 96 ? 26.030 14.408 15.652 1.00 73.75 96 GLN A CA 1
ATOM 699 C C . GLN A 1 96 ? 26.178 15.879 16.059 1.00 73.75 96 GLN A C 1
ATOM 701 O O . GLN A 1 96 ? 26.475 16.163 17.215 1.00 73.75 96 GLN A O 1
ATOM 706 N N . ALA A 1 97 ? 25.918 16.815 15.144 1.00 66.69 97 ALA A N 1
ATOM 707 C CA . ALA A 1 97 ? 25.916 18.243 15.450 1.00 66.69 97 ALA A CA 1
ATOM 708 C C . ALA A 1 97 ? 24.811 18.612 16.455 1.00 66.69 97 ALA A C 1
ATOM 710 O O . ALA A 1 97 ? 25.041 19.424 17.343 1.00 66.69 97 ALA A O 1
ATOM 711 N N . ALA A 1 98 ? 23.645 17.963 16.376 1.00 58.28 98 ALA A N 1
ATOM 712 C CA . ALA A 1 98 ? 22.565 18.125 17.350 1.00 58.28 98 ALA A CA 1
ATOM 713 C C . ALA A 1 98 ? 22.883 17.533 18.742 1.00 58.28 98 ALA A C 1
ATOM 715 O O . ALA A 1 98 ? 22.203 17.866 19.709 1.00 58.28 98 ALA A O 1
ATOM 716 N N . ALA A 1 99 ? 23.903 16.674 18.857 1.00 55.38 99 ALA A N 1
ATOM 717 C CA . ALA A 1 99 ? 24.335 16.066 20.116 1.00 55.38 99 ALA A CA 1
ATOM 718 C C . ALA A 1 99 ? 25.438 16.862 20.846 1.00 55.38 99 ALA A C 1
ATOM 720 O O . ALA A 1 99 ? 25.809 16.491 21.95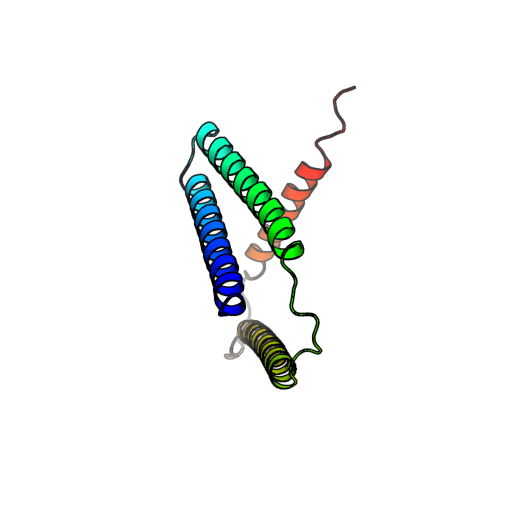8 1.00 55.38 99 ALA A O 1
ATOM 721 N N . CYS A 1 100 ? 25.961 17.943 20.251 1.00 36.25 100 CYS A N 1
ATOM 722 C CA . CYS A 1 100 ? 26.981 18.799 20.859 1.00 36.25 100 CYS A CA 1
ATOM 723 C C . CYS A 1 100 ? 26.334 20.107 21.365 1.00 36.25 100 CYS A C 1
ATOM 725 O O . CYS A 1 100 ? 25.995 20.966 20.547 1.00 36.25 100 CYS A O 1
ATOM 727 N N . PRO A 1 101 ? 26.102 20.280 22.680 1.00 50.53 101 PRO A N 1
ATOM 728 C CA . PRO A 1 101 ? 25.616 21.551 23.210 1.00 50.53 101 PRO A CA 1
ATOM 729 C C . PRO A 1 101 ? 26.701 22.640 23.077 1.00 50.53 101 PRO A C 1
ATOM 731 O O . PRO A 1 101 ? 27.878 22.343 23.286 1.00 50.53 101 PRO A O 1
ATOM 734 N N . PRO A 1 102 ? 26.354 23.899 22.745 1.00 46.38 102 PRO A N 1
ATOM 735 C CA . PRO A 1 102 ? 27.323 24.990 22.740 1.00 46.38 102 PRO A CA 1
ATOM 736 C C . PRO A 1 102 ? 27.814 25.263 24.168 1.00 46.38 102 PRO A C 1
ATOM 738 O O . PRO A 1 102 ? 27.016 25.537 25.065 1.00 46.38 102 PRO A O 1
ATOM 741 N N . GLU A 1 103 ? 29.131 25.185 24.371 1.00 42.97 103 GLU A N 1
ATOM 742 C CA . GLU A 1 103 ? 29.771 25.528 25.640 1.00 42.97 103 GLU A CA 1
ATOM 743 C C . GLU A 1 103 ? 29.555 27.010 25.985 1.00 42.97 103 GLU A C 1
ATOM 745 O O . GLU A 1 103 ? 29.958 27.914 25.252 1.00 42.97 103 GLU A O 1
ATOM 750 N N . ALA A 1 104 ? 28.940 27.244 27.143 1.00 39.44 104 ALA A N 1
ATOM 751 C CA . ALA A 1 104 ? 28.939 28.504 27.879 1.00 39.44 104 ALA A CA 1
ATOM 752 C C . ALA A 1 104 ? 29.348 28.201 29.338 1.00 39.44 104 ALA A C 1
ATOM 754 O O . ALA A 1 104 ? 29.157 27.075 29.804 1.00 39.44 104 ALA A O 1
ATOM 755 N N . PRO A 1 105 ? 29.987 29.151 30.042 1.00 42.28 105 PRO A N 1
ATOM 756 C CA . PRO A 1 105 ? 31.044 28.856 31.001 1.00 42.28 105 PRO A CA 1
ATOM 757 C C . PRO A 1 105 ? 30.548 28.299 32.340 1.00 42.28 105 PRO A C 1
ATOM 759 O O . PRO A 1 105 ? 29.460 28.600 32.823 1.00 42.28 105 PRO A O 1
ATOM 762 N N . VAL A 1 106 ? 31.436 27.505 32.935 1.00 48.88 106 VAL A N 1
ATOM 763 C CA . VAL A 1 106 ? 31.362 26.820 34.229 1.00 48.88 106 VAL A CA 1
ATOM 764 C C . VAL A 1 106 ? 30.750 27.630 35.380 1.00 48.88 106 VAL A C 1
ATOM 766 O O . VAL A 1 106 ? 31.350 28.569 35.897 1.00 48.88 106 VAL A O 1
ATOM 769 N N . ALA A 1 107 ? 29.619 27.131 35.883 1.00 32.56 107 ALA A N 1
ATOM 770 C CA . ALA A 1 107 ? 29.240 27.186 37.292 1.00 32.56 107 ALA A CA 1
ATOM 771 C C . ALA A 1 107 ? 28.455 25.906 37.643 1.00 32.56 107 ALA A C 1
ATOM 773 O O . ALA A 1 107 ? 27.386 25.647 37.097 1.00 32.56 107 ALA A O 1
ATOM 774 N N . ALA A 1 108 ? 29.008 25.084 38.533 1.00 35.44 108 ALA A N 1
ATOM 775 C CA . ALA A 1 108 ? 28.339 23.933 39.147 1.00 35.44 108 ALA A CA 1
ATOM 776 C C . ALA A 1 108 ? 27.863 24.311 40.569 1.00 35.44 108 ALA A C 1
ATOM 778 O O . ALA A 1 108 ? 28.383 25.293 41.105 1.00 35.44 108 ALA A O 1
ATOM 779 N N . PRO A 1 109 ? 27.001 23.528 41.259 1.00 49.53 109 PRO A N 1
ATOM 780 C CA . PRO A 1 109 ? 26.259 22.336 40.823 1.00 49.53 109 PRO A CA 1
ATOM 781 C C . PRO A 1 109 ? 24.747 22.386 41.169 1.00 49.53 109 PRO A C 1
ATOM 783 O O . PRO A 1 109 ? 24.347 22.896 42.213 1.00 49.53 109 PRO A O 1
ATOM 786 N N . GLY A 1 110 ? 23.893 21.748 40.363 1.00 33.06 110 GLY A N 1
ATOM 787 C CA . GLY A 1 110 ? 22.497 21.524 40.755 1.00 33.06 110 GLY A CA 1
ATOM 788 C C . GLY A 1 110 ? 21.662 20.765 39.725 1.00 33.06 110 GLY A C 1
ATOM 789 O O . GLY A 1 110 ? 21.305 21.338 38.710 1.00 33.06 110 GLY A O 1
ATOM 790 N N . ALA A 1 111 ? 21.350 19.503 40.046 1.00 37.75 111 ALA A N 1
ATOM 791 C CA . ALA A 1 111 ? 20.249 18.656 39.551 1.00 37.75 111 ALA A CA 1
ATOM 792 C C . ALA A 1 111 ? 20.025 18.490 38.021 1.00 37.75 111 ALA A C 1
ATOM 794 O O . ALA A 1 111 ? 19.698 19.420 37.295 1.00 37.75 111 ALA A O 1
ATOM 795 N N . ALA A 1 112 ? 20.107 17.232 37.562 1.00 46.69 112 ALA A N 1
ATOM 796 C CA . ALA A 1 112 ? 19.770 16.751 36.211 1.00 46.69 112 ALA A CA 1
ATOM 797 C C . ALA A 1 112 ? 18.297 17.028 35.810 1.00 46.69 112 ALA A C 1
ATOM 799 O O . ALA A 1 112 ? 17.460 17.182 36.704 1.00 46.69 112 ALA A O 1
ATOM 800 N N . PRO A 1 113 ? 17.930 17.021 34.504 1.00 46.34 113 PRO A N 1
ATOM 801 C CA . PRO A 1 113 ? 17.571 15.743 33.855 1.00 46.34 113 PRO A CA 1
ATOM 802 C C . PRO A 1 113 ? 17.804 15.688 32.320 1.00 46.34 113 PRO A C 1
ATOM 804 O O . PRO A 1 113 ? 17.219 16.463 31.569 1.00 46.34 113 PRO A O 1
ATOM 807 N N . GLY A 1 114 ? 18.583 14.714 31.831 1.00 44.75 114 GLY A N 1
ATOM 808 C CA . GLY A 1 114 ? 18.785 14.477 30.385 1.00 44.75 114 GLY A CA 1
ATOM 809 C C . GLY A 1 114 ? 18.379 13.088 29.865 1.00 44.75 114 GLY A C 1
ATOM 810 O O . GLY A 1 114 ? 18.017 12.953 28.702 1.00 44.75 114 GLY A O 1
ATOM 811 N N . ASP A 1 115 ? 18.361 12.055 30.714 1.00 44.12 115 ASP A N 1
ATOM 812 C CA . ASP A 1 115 ? 18.255 10.654 30.254 1.00 44.12 115 ASP A CA 1
ATOM 813 C C . ASP A 1 115 ? 16.844 10.039 30.310 1.00 44.12 115 ASP A C 1
ATOM 815 O O . ASP A 1 115 ? 16.626 8.898 29.892 1.00 44.12 115 ASP A O 1
ATOM 819 N N . ALA A 1 116 ? 15.849 10.782 30.799 1.00 45.81 116 ALA A N 1
ATOM 820 C CA . ALA A 1 116 ? 14.496 10.264 31.014 1.00 45.81 116 ALA A CA 1
ATOM 821 C C . ALA A 1 116 ? 13.755 9.768 29.742 1.00 45.81 116 ALA A C 1
ATOM 823 O O . ALA A 1 116 ? 13.121 8.710 29.817 1.00 45.81 116 ALA A O 1
ATOM 824 N N . PRO A 1 117 ? 13.798 10.448 28.573 1.00 52.12 117 PRO A N 1
ATOM 825 C CA . PRO A 1 117 ? 12.948 10.055 27.445 1.00 52.12 117 PRO A CA 1
ATOM 826 C C . PRO A 1 117 ? 13.456 8.799 26.718 1.00 52.12 117 PRO A C 1
ATOM 828 O O . PRO A 1 117 ? 12.657 7.955 26.308 1.00 52.12 117 PRO A O 1
ATOM 831 N N . VAL A 1 118 ? 14.777 8.625 26.607 1.00 56.41 118 VAL A N 1
ATOM 832 C CA . VAL A 1 118 ? 15.388 7.469 25.923 1.00 56.41 118 VAL A CA 1
ATOM 833 C C . VAL A 1 118 ? 15.259 6.200 26.768 1.00 56.41 118 VAL A C 1
ATOM 835 O O . VAL A 1 118 ? 14.942 5.133 26.234 1.00 56.41 118 VAL A O 1
ATOM 838 N N . ALA A 1 119 ? 15.413 6.314 28.091 1.00 58.62 119 ALA A N 1
ATOM 839 C CA . ALA A 1 119 ? 15.189 5.204 29.014 1.00 58.62 119 ALA A CA 1
ATOM 840 C C . ALA A 1 119 ? 13.727 4.717 28.976 1.00 58.62 119 ALA A C 1
ATOM 842 O O . ALA A 1 119 ? 13.475 3.515 28.859 1.00 58.62 119 ALA A O 1
ATOM 843 N N . ALA A 1 120 ? 12.760 5.643 28.957 1.00 61.38 120 ALA A N 1
ATOM 844 C CA . ALA A 1 120 ? 11.337 5.313 28.876 1.00 61.38 120 ALA A CA 1
ATOM 845 C C . ALA A 1 120 ? 10.959 4.615 27.551 1.00 61.38 120 ALA A C 1
ATOM 847 O O . ALA A 1 120 ? 10.190 3.647 27.542 1.00 61.38 120 ALA A O 1
ATOM 848 N N . GLN A 1 121 ? 11.535 5.052 26.426 1.00 63.59 121 GLN A N 1
ATOM 849 C CA . GLN A 1 121 ? 11.293 4.440 25.115 1.00 63.59 121 GLN A CA 1
ATOM 850 C C . GLN A 1 121 ? 11.910 3.034 25.000 1.00 63.59 121 GLN A C 1
ATOM 852 O O . GLN A 1 121 ? 11.291 2.121 24.433 1.00 63.59 121 GLN A O 1
ATOM 857 N N . ALA A 1 122 ? 13.092 2.824 25.587 1.00 68.69 122 ALA A N 1
ATOM 858 C CA . ALA A 1 122 ? 13.731 1.512 25.659 1.00 68.69 122 ALA A CA 1
ATOM 859 C C . ALA A 1 122 ? 12.915 0.518 26.509 1.00 68.69 122 ALA A C 1
ATOM 861 O O . ALA A 1 122 ? 12.766 -0.651 26.136 1.00 68.69 122 ALA A O 1
ATOM 862 N N . GLU A 1 123 ? 12.320 0.973 27.614 1.00 64.62 123 GLU A N 1
ATOM 863 C CA . GLU A 1 123 ? 11.452 0.147 28.458 1.00 64.62 123 GLU A CA 1
ATOM 864 C C . GLU A 1 123 ? 10.124 -0.216 27.784 1.00 64.62 123 GLU A C 1
ATOM 866 O O . GLU A 1 123 ? 9.691 -1.371 27.862 1.00 64.62 123 GLU A O 1
ATOM 871 N N . HIS A 1 124 ? 9.493 0.724 27.071 1.00 68.25 124 HIS A N 1
ATOM 872 C CA . HIS A 1 124 ? 8.258 0.454 26.329 1.00 68.25 124 HIS A CA 1
ATOM 873 C C . HIS A 1 124 ? 8.474 -0.606 25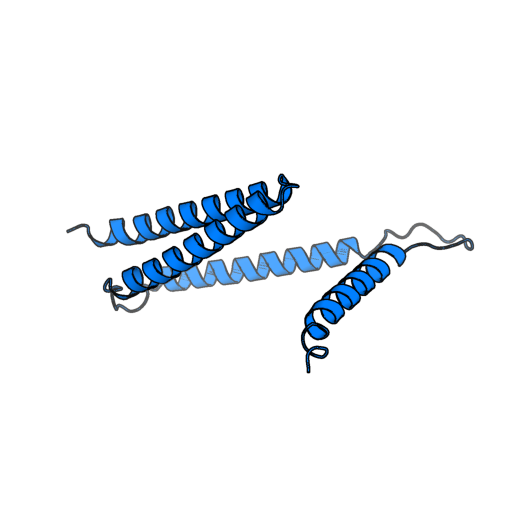.238 1.00 68.25 124 HIS A C 1
ATOM 875 O O . HIS A 1 124 ? 7.690 -1.551 25.107 1.00 68.25 124 HIS A O 1
ATOM 881 N N . SER A 1 125 ? 9.595 -0.503 24.520 1.00 69.75 125 SER A N 1
ATOM 882 C CA . SER A 1 125 ? 9.989 -1.445 23.466 1.00 69.75 125 SER A CA 1
ATOM 883 C C . SER A 1 125 ? 10.238 -2.854 24.017 1.00 69.75 125 SER A C 1
ATOM 885 O O . SER A 1 125 ? 9.775 -3.840 23.440 1.00 69.75 125 SER A O 1
ATOM 887 N N . ARG A 1 126 ? 10.889 -2.970 25.184 1.00 72.31 126 ARG A N 1
ATOM 888 C CA . ARG A 1 126 ? 11.101 -4.258 25.871 1.00 72.31 126 ARG A CA 1
ATOM 889 C C . ARG A 1 126 ? 9.783 -4.913 26.286 1.00 72.31 126 ARG A C 1
ATOM 891 O O . ARG A 1 126 ? 9.580 -6.092 26.006 1.00 72.31 126 ARG A O 1
ATOM 898 N N . ARG A 1 127 ? 8.855 -4.150 26.877 1.00 70.44 127 ARG A N 1
ATOM 899 C CA . ARG A 1 127 ? 7.529 -4.660 27.285 1.00 70.44 127 ARG A CA 1
ATOM 900 C C . ARG A 1 127 ? 6.670 -5.085 26.090 1.00 70.44 127 ARG A C 1
ATOM 902 O O . ARG A 1 127 ? 5.888 -6.026 26.209 1.00 70.44 127 ARG A O 1
ATOM 909 N N . ALA A 1 128 ? 6.800 -4.416 24.945 1.00 76.12 128 ALA A N 1
ATOM 910 C CA . ALA A 1 128 ? 6.107 -4.797 23.715 1.00 76.12 128 ALA A CA 1
ATOM 911 C C . ALA A 1 128 ? 6.635 -6.126 23.141 1.00 76.12 128 ALA A C 1
ATOM 913 O O . ALA A 1 128 ? 5.842 -6.980 22.741 1.00 76.12 128 ALA A O 1
ATOM 914 N N . LEU A 1 129 ? 7.955 -6.336 23.164 1.00 70.56 129 LEU A N 1
ATOM 915 C CA . LEU A 1 129 ? 8.581 -7.580 22.704 1.00 70.56 129 LEU A CA 1
ATOM 916 C C . LEU A 1 129 ? 8.228 -8.781 23.593 1.00 70.56 129 LEU A C 1
ATOM 918 O O . LEU A 1 129 ? 7.991 -9.875 23.080 1.00 70.56 129 LEU A O 1
ATOM 922 N N . ASP A 1 130 ? 8.124 -8.578 24.906 1.00 73.69 130 ASP A N 1
ATOM 923 C CA . ASP A 1 130 ? 7.802 -9.655 25.848 1.00 73.69 130 ASP A CA 1
ATOM 924 C C . ASP A 1 130 ? 6.356 -10.159 25.680 1.00 73.69 130 ASP A C 1
ATOM 926 O O . ASP A 1 130 ? 6.089 -11.362 25.688 1.00 73.69 130 ASP A O 1
ATOM 930 N N . LYS A 1 131 ? 5.420 -9.248 25.379 1.00 74.38 131 LYS A N 1
ATOM 931 C CA . LYS A 1 131 ? 4.025 -9.587 25.038 1.00 74.38 131 LYS A CA 1
ATOM 932 C C . LYS A 1 131 ? 3.913 -10.403 23.750 1.00 74.38 131 LYS A C 1
ATOM 934 O O . LYS A 1 131 ? 3.072 -11.295 23.660 1.00 74.38 131 LYS A O 1
ATOM 939 N N . LEU A 1 132 ? 4.767 -10.122 22.765 1.00 68.38 132 LEU A N 1
ATOM 940 C CA . LEU A 1 132 ? 4.813 -10.874 21.508 1.00 68.38 132 LEU A CA 1
ATOM 941 C C . LEU A 1 132 ? 5.428 -12.269 21.695 1.00 68.38 132 LEU A C 1
ATOM 943 O O . LEU A 1 132 ? 5.039 -13.208 21.001 1.00 68.38 132 LEU A O 1
ATOM 947 N N . LYS A 1 133 ? 6.348 -12.426 22.654 1.00 75.38 133 LYS A N 1
ATOM 948 C CA . LYS A 1 133 ? 7.027 -13.697 22.942 1.00 75.38 133 LYS A CA 1
ATOM 949 C C . LYS A 1 133 ? 6.248 -14.602 23.910 1.00 75.38 133 LYS A C 1
ATOM 951 O O . LYS A 1 133 ? 6.357 -15.823 23.813 1.00 75.38 133 LYS A O 1
ATOM 956 N N . GLY A 1 134 ? 5.437 -14.030 24.805 1.00 64.06 134 GLY A N 1
ATOM 957 C CA . GLY A 1 134 ? 4.685 -14.752 25.843 1.00 64.06 134 GLY A CA 1
ATOM 958 C C . GLY A 1 134 ? 3.343 -15.368 25.415 1.00 64.06 134 GLY A C 1
ATOM 959 O O . GLY A 1 134 ? 2.773 -16.164 26.155 1.00 64.06 134 GLY A O 1
ATOM 960 N N . GLY A 1 135 ? 2.828 -15.064 24.220 1.00 62.38 135 GLY A N 1
ATOM 961 C CA . GLY A 1 135 ? 1.463 -15.431 23.800 1.00 62.38 135 GLY A CA 1
ATOM 962 C C . GLY A 1 135 ? 1.193 -16.905 23.445 1.00 62.38 135 GLY A C 1
ATOM 963 O O . GLY A 1 135 ? 0.110 -17.204 22.946 1.00 62.38 135 GLY A O 1
ATOM 964 N N . ARG A 1 136 ? 2.136 -17.842 23.647 1.00 57.81 136 ARG A N 1
ATOM 965 C CA . ARG A 1 136 ? 1.976 -19.254 23.221 1.00 57.81 136 ARG A CA 1
ATOM 966 C C . ARG A 1 136 ? 2.468 -20.303 24.239 1.00 57.81 136 ARG A C 1
ATOM 968 O O . ARG A 1 136 ? 3.003 -21.331 23.836 1.00 57.81 136 ARG A O 1
ATOM 975 N N . ARG A 1 137 ? 2.309 -20.077 25.551 1.00 60.28 137 ARG A N 1
ATOM 976 C CA . ARG A 1 137 ? 2.590 -21.097 26.595 1.00 60.28 137 ARG A CA 1
ATOM 977 C C . ARG A 1 137 ? 1.572 -21.102 27.745 1.00 60.28 137 ARG A C 1
ATOM 979 O O . ARG A 1 137 ? 1.940 -20.945 28.900 1.00 60.28 137 ARG A O 1
ATOM 986 N N . GLY A 1 138 ? 0.291 -21.290 27.440 1.00 57.53 138 GLY A N 1
ATOM 987 C CA . GLY A 1 138 ? -0.727 -21.391 28.495 1.00 57.53 138 GLY A CA 1
ATOM 988 C C . GLY A 1 138 ? -2.047 -22.019 28.069 1.00 57.53 138 GLY A C 1
ATOM 989 O O . GLY A 1 138 ? -3.093 -21.622 28.569 1.00 57.53 138 GLY A O 1
ATOM 990 N N . ARG A 1 139 ? -2.027 -22.948 27.107 1.00 55.69 139 ARG A N 1
ATOM 991 C CA . ARG A 1 139 ? -3.221 -23.727 26.764 1.00 55.69 139 ARG A CA 1
ATOM 992 C C . ARG A 1 139 ? -2.850 -25.157 26.392 1.00 55.69 139 ARG A C 1
ATOM 994 O O . ARG A 1 139 ? -2.912 -25.507 25.220 1.00 55.69 139 ARG A O 1
ATOM 1001 N N . LEU A 1 140 ? -2.426 -25.918 27.395 1.00 49.44 140 LEU A N 1
ATOM 1002 C CA . LEU A 1 140 ? -2.568 -27.370 27.513 1.00 49.44 140 LEU A CA 1
ATOM 1003 C C . LEU A 1 140 ? -2.704 -27.670 29.005 1.00 49.44 140 LEU A C 1
ATOM 1005 O O . LEU A 1 140 ? -1.796 -27.230 29.744 1.00 49.44 140 LEU A O 1
#

Nearest PDB structures (foldseek):
  4mtx-assembly1_A  TM=7.952E-01  e=9.621E+00  Arabidopsis thaliana

Foldseek 3Di:
DPPVPVLVVVVVVLVVVLVVLLVVLVVQCVPDPDPVSVVVSVVSNVVSVVVVVVVVVVSVPPDDPPDDQDVVNVVVVVVVVVVVVVVVVVVVVVVVVVVDDDDDDDDDDDDDDDCPPVVVVVVVVVVVVVVVVPPPPDDD

Sequence (140 aa):
MTQATDIPTWGLTFQLKLMAALDAAWKAIEAATDPAVIRQARDKAKAIGDLAAMARKVVLINPTPRGKPKLAETTAAGLHAAQGVADVRAMLMASQAAACPPEAPVAAPGAAPGDAPVAAQAEHSRRALDKLKGGRRGRL

Secondary str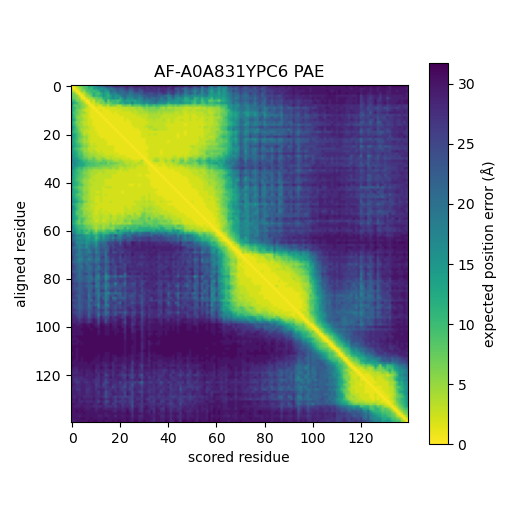ucture (DSSP, 8-state):
--HHHHHHHHHHHHHHHHHHHHHHHHHHHHH---HHHHHHHHHHHHHHHHHHHHHHHHHHHS----SPPPHHHHHHHHHHHHHHHHHHHHHHHHHHHTTSPPP----------SSHHHHHHHHHHHHHHHHHHHTTSS--

Radius of gyration: 24.99 Å; Cα contacts (8 Å, |Δi|>4): 22; chains: 1; bounding box: 46×56×73 Å